Protein AF-A0A519UZE6-F1 (afdb_monomer_lite)

pLDDT: mean 93.8, std 5.24, range [63.25, 98.25]

Sequence (85 aa):
MQIYSPIHQINFQSLNPIWVKRDDLIDPYISGNKWRKLKYILKDVIAKGKTHLVTFGGAYSNHLVATAAAAARNNLKATAFVRGE

Foldseek 3Di:
DDFDWDWDWDDDPPDDIDIDGHLVVRDVLARSVLVVVVVVVLVVCVVVVHAEAEEEDEPPDSNQSNVCVVNVVSNHHYDYHYDDD

Structure (mmCIF, N/CA/C/O backbone):
data_AF-A0A519UZE6-F1
#
_entry.id   AF-A0A519UZE6-F1
#
loop_
_atom_site.group_PDB
_atom_site.id
_atom_site.type_symbol
_atom_site.label_atom_id
_atom_site.label_alt_id
_atom_site.label_comp_id
_atom_site.label_asym_id
_atom_site.label_entity_id
_atom_site.label_seq_id
_atom_site.pdbx_PDB_ins_code
_atom_site.Cartn_x
_atom_site.Cartn_y
_atom_site.Cartn_z
_atom_site.occupancy
_atom_site.B_iso_or_equiv
_atom_site.auth_seq_id
_atom_site.auth_comp_id
_atom_site.auth_asym_id
_atom_site.auth_atom_id
_atom_site.pdbx_PDB_model_num
ATOM 1 N N . MET A 1 1 ? 7.181 7.332 9.546 1.00 74.69 1 MET A N 1
ATOM 2 C CA . MET A 1 1 ? 7.192 6.347 8.445 1.00 74.69 1 MET A CA 1
ATOM 3 C C . MET A 1 1 ? 8.053 6.873 7.305 1.00 74.69 1 MET A C 1
ATOM 5 O O . MET A 1 1 ? 7.563 7.593 6.435 1.00 74.69 1 MET A O 1
ATOM 9 N N . GLN A 1 2 ? 9.354 6.596 7.367 1.00 76.50 2 GLN A N 1
ATOM 10 C CA . GLN A 1 2 ? 10.253 6.781 6.230 1.00 76.50 2 GLN A CA 1
ATOM 11 C C . GLN A 1 2 ? 10.092 5.564 5.315 1.00 76.50 2 GLN A C 1
ATOM 13 O O . GLN A 1 2 ? 9.954 4.449 5.806 1.00 76.50 2 GLN A O 1
ATOM 18 N N . ILE A 1 3 ? 10.027 5.788 4.004 1.00 85.25 3 ILE A N 1
ATOM 19 C CA . ILE A 1 3 ? 9.848 4.725 3.010 1.00 85.25 3 ILE A CA 1
ATOM 20 C C . ILE A 1 3 ? 11.034 4.794 2.066 1.00 85.25 3 ILE A C 1
ATOM 22 O O . ILE A 1 3 ? 11.159 5.756 1.299 1.00 85.25 3 ILE A O 1
ATOM 26 N N . TYR A 1 4 ? 11.889 3.785 2.144 1.00 89.44 4 TYR A N 1
ATOM 27 C CA . TYR A 1 4 ? 13.019 3.625 1.248 1.00 89.44 4 TYR A CA 1
ATOM 28 C C . TYR A 1 4 ? 12.632 2.733 0.068 1.00 89.44 4 TYR A C 1
ATOM 30 O O . TYR A 1 4 ? 11.898 1.767 0.231 1.00 89.44 4 TYR A O 1
ATOM 38 N N . SER A 1 5 ? 13.128 3.073 -1.118 1.00 93.31 5 SER A N 1
ATOM 39 C CA . SER A 1 5 ? 12.987 2.271 -2.335 1.00 93.31 5 SER A CA 1
ATOM 40 C C . SER A 1 5 ? 14.317 2.325 -3.086 1.00 93.31 5 SER A C 1
ATOM 42 O O . SER A 1 5 ? 14.779 3.447 -3.359 1.00 93.31 5 SER A O 1
ATOM 44 N N . PRO A 1 6 ? 14.916 1.185 -3.448 1.00 95.12 6 PRO A N 1
ATOM 45 C CA . PRO A 1 6 ? 16.178 1.190 -4.165 1.00 95.12 6 PRO A CA 1
ATOM 46 C C . PRO A 1 6 ? 16.000 1.741 -5.585 1.00 95.12 6 PRO A C 1
ATOM 48 O O . PRO A 1 6 ? 14.904 1.734 -6.153 1.00 95.12 6 PRO A O 1
ATOM 51 N N . ILE A 1 7 ? 17.089 2.250 -6.154 1.00 96.56 7 ILE A N 1
ATOM 52 C CA . ILE A 1 7 ? 17.175 2.589 -7.575 1.00 96.56 7 ILE A CA 1
ATOM 53 C C . ILE A 1 7 ? 18.025 1.503 -8.218 1.00 96.56 7 ILE A C 1
ATOM 55 O O . ILE A 1 7 ? 19.164 1.294 -7.810 1.00 96.56 7 ILE A O 1
ATOM 59 N N . HIS A 1 8 ? 17.462 0.795 -9.189 1.00 96.81 8 HIS A N 1
ATOM 60 C CA . HIS A 1 8 ? 18.169 -0.227 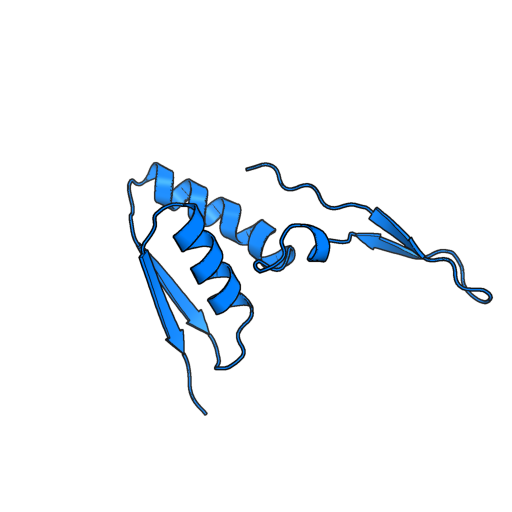-9.948 1.00 96.81 8 HIS A CA 1
ATOM 61 C C . HIS A 1 8 ? 18.489 0.298 -11.335 1.00 96.81 8 HIS A C 1
ATOM 63 O O . HIS A 1 8 ? 17.624 0.849 -12.012 1.00 96.81 8 HIS A O 1
ATOM 69 N N . GLN A 1 9 ? 19.728 0.096 -11.758 1.00 96.94 9 GLN A N 1
ATOM 70 C CA . GLN A 1 9 ? 20.126 0.299 -13.139 1.00 96.94 9 GLN A CA 1
ATOM 71 C C . GLN A 1 9 ? 19.877 -0.990 -13.917 1.00 96.94 9 GLN A C 1
ATOM 73 O O . GLN A 1 9 ? 20.250 -2.075 -13.471 1.00 96.94 9 GLN A O 1
ATOM 78 N N . ILE A 1 10 ? 19.249 -0.865 -15.078 1.00 96.12 10 ILE A N 1
ATOM 79 C CA . ILE A 1 10 ? 19.033 -1.953 -16.022 1.00 96.12 10 ILE A CA 1
ATOM 80 C C . ILE A 1 10 ? 19.843 -1.624 -17.270 1.00 96.12 10 ILE A C 1
ATOM 82 O O . ILE A 1 10 ? 19.672 -0.564 -17.875 1.00 96.12 10 ILE A O 1
ATOM 86 N N . ASN A 1 11 ? 20.745 -2.535 -17.624 1.00 95.50 11 ASN A N 1
ATOM 87 C CA . ASN A 1 11 ? 21.584 -2.416 -18.806 1.00 95.50 11 ASN A CA 1
ATOM 88 C C . ASN A 1 11 ? 20.971 -3.252 -19.930 1.00 95.50 11 ASN A C 1
ATOM 90 O O . ASN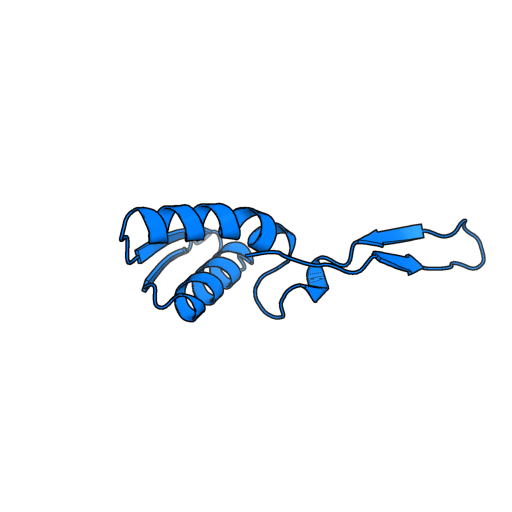 A 1 11 ? 20.699 -4.438 -19.746 1.00 95.50 11 ASN A O 1
ATOM 94 N N . PHE A 1 12 ? 20.780 -2.635 -21.090 1.00 93.31 12 PHE A N 1
ATOM 95 C CA . PHE A 1 12 ? 20.334 -3.306 -22.305 1.00 93.31 12 PHE A CA 1
ATOM 96 C C . PHE A 1 12 ? 21.464 -3.248 -23.331 1.00 93.31 12 PHE A C 1
ATOM 98 O O . PHE A 1 12 ? 22.175 -2.253 -23.401 1.00 93.31 12 PHE A O 1
ATOM 105 N N . GLN A 1 13 ? 21.639 -4.302 -24.128 1.00 91.25 13 GLN A N 1
ATOM 106 C CA . GLN A 1 13 ? 22.762 -4.385 -25.074 1.00 91.25 13 GLN A CA 1
ATOM 107 C C . GLN A 1 13 ? 22.730 -3.287 -26.148 1.00 91.25 13 GLN A C 1
ATOM 109 O O . GLN A 1 13 ? 23.778 -2.846 -26.604 1.00 91.25 13 GLN A O 1
ATOM 114 N N . SER A 1 14 ? 21.536 -2.843 -26.544 1.00 93.00 14 SER A N 1
ATOM 115 C CA . SER A 1 14 ? 21.325 -1.904 -27.651 1.00 93.00 14 SER A CA 1
ATOM 116 C C . SER A 1 14 ? 20.801 -0.531 -27.219 1.00 93.00 14 SER A C 1
ATOM 118 O O . SER A 1 14 ? 20.438 0.271 -28.076 1.00 93.00 14 SER A O 1
ATOM 120 N N . LEU A 1 15 ? 20.701 -0.257 -25.913 1.00 91.00 15 LEU A N 1
ATOM 121 C CA . LEU A 1 15 ? 20.180 1.006 -25.383 1.00 91.00 15 LEU A CA 1
ATOM 122 C C . LEU A 1 15 ? 21.090 1.537 -24.277 1.00 91.00 15 LEU A C 1
ATOM 124 O O . LEU A 1 15 ? 21.775 0.780 -23.593 1.00 91.00 15 LEU A O 1
ATOM 128 N N . ASN A 1 16 ? 21.033 2.849 -24.058 1.00 94.62 16 ASN A N 1
ATOM 129 C CA . ASN A 1 16 ? 21.650 3.459 -22.886 1.00 94.6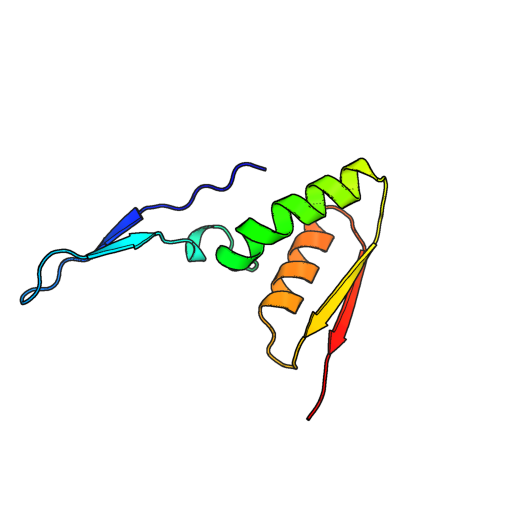2 16 ASN A CA 1
ATOM 130 C C . ASN A 1 16 ? 21.068 2.863 -21.589 1.00 94.62 16 ASN A C 1
ATOM 132 O O . ASN A 1 16 ? 19.900 2.455 -21.577 1.00 94.62 16 ASN A O 1
ATOM 136 N N . PRO A 1 17 ? 21.841 2.840 -20.487 1.00 95.44 17 PRO A N 1
ATOM 137 C CA . PRO A 1 17 ? 21.339 2.365 -19.207 1.00 95.44 17 PRO A CA 1
ATOM 138 C C . PRO A 1 17 ? 20.083 3.114 -18.761 1.00 95.44 17 PRO A C 1
ATOM 140 O O . PRO A 1 17 ? 20.005 4.339 -18.856 1.00 95.44 17 PRO A O 1
ATOM 143 N N . ILE A 1 18 ? 19.110 2.367 -18.242 1.00 96.44 18 ILE A N 1
ATOM 144 C CA . ILE A 1 18 ? 17.864 2.915 -17.702 1.00 96.44 18 ILE A CA 1
ATOM 145 C C . ILE A 1 18 ? 17.868 2.716 -16.192 1.00 96.44 18 ILE A C 1
ATOM 147 O O . ILE A 1 18 ? 18.160 1.627 -15.699 1.00 96.44 18 ILE A O 1
ATOM 151 N N . TRP A 1 19 ? 17.496 3.752 -15.446 1.00 96.69 19 TRP A N 1
ATOM 152 C CA . TRP A 1 19 ? 17.326 3.661 -13.999 1.00 96.69 19 TRP A CA 1
ATOM 153 C C . TRP A 1 19 ? 15.853 3.526 -13.635 1.00 96.69 19 TRP A C 1
ATOM 155 O O . TRP A 1 19 ? 15.001 4.277 -14.105 1.00 96.69 19 TRP A O 1
ATOM 165 N N . VAL A 1 20 ? 15.558 2.579 -12.750 1.00 95.69 20 VAL A N 1
ATOM 166 C CA . VAL A 1 20 ? 14.214 2.292 -12.255 1.00 95.69 20 VAL A CA 1
ATOM 167 C C . VAL A 1 20 ? 14.197 2.450 -10.745 1.00 95.69 20 VAL A C 1
ATOM 169 O O . VAL A 1 20 ? 14.923 1.770 -10.020 1.00 95.69 20 VAL A O 1
ATOM 172 N N . LYS A 1 21 ? 13.322 3.323 -10.247 1.00 94.38 21 LYS A N 1
ATOM 173 C CA . LYS A 1 21 ? 13.021 3.401 -8.818 1.00 94.38 21 LYS A CA 1
ATOM 174 C C . LYS A 1 21 ? 12.071 2.261 -8.449 1.00 94.38 21 LYS A C 1
ATOM 176 O O . LYS A 1 21 ? 10.908 2.267 -8.846 1.00 94.38 21 LYS A O 1
ATOM 181 N N . ARG A 1 22 ? 12.573 1.280 -7.703 1.00 94.12 22 ARG A N 1
ATOM 182 C CA . ARG A 1 22 ? 11.873 0.034 -7.364 1.00 94.12 22 ARG A CA 1
ATOM 183 C C . ARG A 1 22 ? 10.935 0.215 -6.179 1.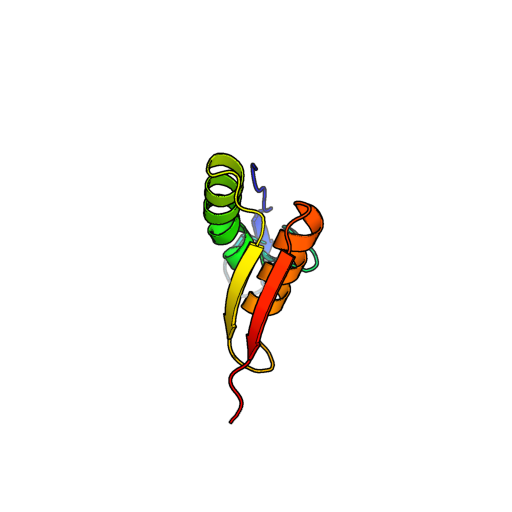00 94.12 22 ARG A C 1
ATOM 185 O O . ARG A 1 22 ? 11.146 -0.303 -5.086 1.00 94.12 22 ARG A O 1
ATOM 192 N N . ASP A 1 23 ? 9.893 1.002 -6.406 1.00 93.25 23 ASP A N 1
ATOM 193 C CA . ASP A 1 23 ? 8.826 1.228 -5.433 1.00 93.25 23 ASP A CA 1
ATOM 194 C C . ASP A 1 23 ? 8.032 -0.050 -5.123 1.00 93.25 23 ASP A C 1
ATOM 196 O O . ASP A 1 23 ? 7.437 -0.176 -4.060 1.00 93.25 23 ASP A O 1
ATOM 200 N N . ASP A 1 24 ? 8.033 -1.020 -6.027 1.00 91.38 24 ASP A N 1
ATOM 201 C CA . ASP A 1 24 ? 7.460 -2.347 -5.815 1.00 91.38 24 ASP A CA 1
ATOM 202 C C . ASP A 1 24 ? 8.151 -3.131 -4.687 1.00 91.38 24 ASP A C 1
ATOM 204 O O . ASP A 1 24 ? 7.499 -3.923 -4.021 1.00 91.38 24 ASP A O 1
ATOM 208 N N . LEU A 1 25 ? 9.430 -2.858 -4.406 1.00 92.56 25 LEU A N 1
ATOM 209 C CA . LEU A 1 25 ? 10.190 -3.520 -3.338 1.00 92.56 25 LEU A CA 1
ATOM 210 C C . LEU A 1 25 ? 10.005 -2.873 -1.959 1.00 92.56 25 LEU A C 1
ATOM 212 O O . LEU A 1 25 ? 10.613 -3.310 -0.985 1.00 92.56 25 LEU A O 1
ATOM 216 N N . ILE A 1 26 ? 9.191 -1.819 -1.866 1.00 91.94 26 ILE A N 1
ATOM 217 C CA . ILE A 1 26 ? 8.884 -1.161 -0.592 1.00 91.94 26 ILE A CA 1
ATOM 218 C C . ILE A 1 26 ? 8.130 -2.108 0.345 1.00 91.94 26 ILE A C 1
ATOM 220 O O . ILE A 1 26 ? 8.362 -2.086 1.552 1.00 91.94 26 ILE A O 1
ATOM 224 N N . ASP A 1 27 ? 7.181 -2.870 -0.199 1.00 92.12 27 ASP A N 1
ATOM 225 C CA . ASP A 1 27 ? 6.299 -3.717 0.587 1.00 92.12 27 ASP A CA 1
ATOM 226 C C . ASP A 1 27 ? 5.672 -4.835 -0.258 1.00 92.12 27 ASP A C 1
ATOM 228 O O . ASP A 1 27 ? 5.228 -4.555 -1.374 1.00 92.12 27 ASP A O 1
ATOM 232 N N . PRO A 1 28 ? 5.548 -6.069 0.271 1.00 90.94 28 PRO A N 1
ATOM 233 C CA . PRO A 1 28 ? 4.997 -7.198 -0.481 1.00 90.94 28 PRO A CA 1
ATOM 234 C C . PRO A 1 28 ? 3.504 -7.079 -0.820 1.00 90.94 28 PRO A C 1
ATOM 236 O O . PRO A 1 28 ? 3.060 -7.678 -1.795 1.00 90.94 28 PRO A O 1
ATOM 239 N N . TYR A 1 29 ? 2.717 -6.330 -0.042 1.00 91.44 29 TYR A N 1
ATOM 240 C CA . TYR A 1 29 ? 1.266 -6.202 -0.250 1.00 91.44 29 TYR A CA 1
ATOM 241 C C . TYR A 1 29 ? 0.861 -4.790 -0.651 1.00 91.44 29 TYR A C 1
ATOM 243 O O . TYR A 1 29 ? -0.143 -4.574 -1.332 1.00 91.44 29 TYR A O 1
ATOM 251 N N . ILE A 1 30 ? 1.634 -3.802 -0.212 1.00 92.25 30 ILE A N 1
ATOM 252 C CA . ILE A 1 30 ? 1.282 -2.404 -0.359 1.00 92.25 30 ILE A CA 1
ATOM 253 C C . ILE A 1 30 ? 2.180 -1.776 -1.404 1.00 92.25 30 ILE A C 1
ATOM 255 O O . ILE A 1 30 ? 3.202 -1.171 -1.098 1.00 92.25 30 ILE A O 1
ATOM 259 N N . SER A 1 31 ? 1.729 -1.885 -2.655 1.00 87.06 31 SER A N 1
ATOM 260 C CA . SER A 1 31 ? 2.319 -1.218 -3.818 1.00 87.06 31 SER A CA 1
ATOM 261 C C . SER A 1 31 ? 2.922 0.143 -3.448 1.00 87.06 31 SER A C 1
ATOM 263 O O . SER A 1 31 ? 2.235 1.001 -2.883 1.00 87.06 31 SER A O 1
ATOM 265 N N . GLY A 1 32 ? 4.191 0.371 -3.798 1.00 88.94 32 GLY A N 1
ATOM 266 C CA . GLY A 1 32 ? 4.941 1.532 -3.320 1.00 88.94 32 GLY A CA 1
ATOM 267 C C . GLY A 1 32 ? 4.284 2.884 -3.579 1.00 88.94 32 GLY A C 1
ATOM 268 O O . GLY A 1 32 ? 4.234 3.719 -2.678 1.00 88.94 32 GLY A O 1
ATOM 269 N N . ASN A 1 33 ? 3.670 3.093 -4.749 1.00 91.56 33 ASN A N 1
ATOM 270 C CA . ASN A 1 33 ? 2.907 4.319 -5.026 1.00 91.56 33 ASN A CA 1
ATOM 271 C C . ASN A 1 33 ? 1.750 4.515 -4.021 1.00 91.56 33 ASN A C 1
ATOM 273 O O . ASN A 1 33 ? 1.489 5.629 -3.569 1.00 91.56 33 ASN A O 1
ATOM 277 N N . LYS A 1 34 ? 1.066 3.434 -3.623 1.00 93.19 34 LYS A N 1
ATOM 278 C CA . LYS A 1 34 ? -0.012 3.498 -2.627 1.00 93.19 34 LYS A CA 1
ATOM 279 C C . LYS A 1 34 ? 0.572 3.724 -1.239 1.00 93.19 34 LYS A C 1
ATOM 281 O O . LYS A 1 34 ? 0.053 4.577 -0.528 1.00 93.19 34 LYS A O 1
ATOM 286 N N . TRP A 1 35 ? 1.683 3.074 -0.885 1.00 93.06 35 TRP A N 1
ATOM 287 C CA . TRP A 1 35 ? 2.366 3.308 0.394 1.00 93.06 35 TRP A CA 1
ATOM 288 C C . TRP A 1 35 ? 2.805 4.765 0.559 1.00 93.06 35 TRP A C 1
ATOM 290 O O . TRP A 1 35 ? 2.571 5.385 1.599 1.00 93.06 35 TRP A O 1
ATOM 300 N N . ARG A 1 36 ? 3.357 5.361 -0.506 1.00 93.44 36 ARG A N 1
ATOM 301 C CA . ARG A 1 36 ? 3.766 6.772 -0.532 1.00 93.44 36 ARG A CA 1
ATOM 302 C C . ARG A 1 36 ? 2.619 7.733 -0.232 1.00 93.44 36 ARG A C 1
ATOM 304 O O . ARG A 1 36 ? 2.874 8.756 0.398 1.00 93.44 36 ARG A O 1
ATOM 311 N N . LYS A 1 37 ? 1.392 7.400 -0.641 1.00 93.25 37 LYS A N 1
ATOM 312 C CA . LYS A 1 37 ? 0.182 8.194 -0.376 1.00 93.25 37 LYS A CA 1
ATOM 313 C C . LYS A 1 37 ? -0.424 7.872 0.993 1.00 93.25 37 LYS A C 1
ATOM 315 O O . LYS A 1 37 ? -0.638 8.774 1.799 1.00 93.25 37 LYS A O 1
ATOM 320 N N . LEU A 1 38 ? -0.632 6.587 1.287 1.00 94.06 38 LEU A N 1
ATOM 321 C CA . LEU A 1 38 ? -1.287 6.107 2.508 1.00 94.06 38 LEU A CA 1
ATOM 322 C C . LEU A 1 38 ? -0.555 6.527 3.782 1.00 94.06 38 LEU A C 1
ATOM 324 O O . LEU A 1 38 ? -1.216 6.809 4.774 1.00 94.06 38 LEU A O 1
ATOM 328 N N . LYS A 1 39 ? 0.779 6.654 3.767 1.00 93.88 39 LYS A N 1
ATOM 329 C CA . LYS A 1 39 ? 1.544 7.081 4.953 1.00 93.88 39 LYS A CA 1
ATOM 330 C C . LYS A 1 39 ? 1.055 8.404 5.554 1.00 93.88 39 LYS A C 1
ATOM 332 O O . LYS A 1 39 ? 1.174 8.596 6.759 1.00 93.88 39 LYS A O 1
ATOM 337 N N . TYR A 1 40 ? 0.557 9.327 4.727 1.00 95.44 40 TYR A N 1
ATOM 338 C CA . TYR A 1 40 ? 0.058 10.619 5.199 1.00 95.44 40 TYR A CA 1
ATOM 339 C C . TYR A 1 40 ? -1.317 10.463 5.847 1.00 95.44 40 TYR A C 1
ATOM 341 O O . TYR A 1 40 ? -1.533 10.986 6.934 1.00 95.44 40 TYR A O 1
ATOM 349 N N . ILE A 1 41 ? -2.193 9.661 5.234 1.00 95.44 41 ILE A N 1
ATOM 350 C CA . ILE A 1 41 ? -3.512 9.330 5.784 1.00 95.44 41 ILE A CA 1
ATOM 351 C C . ILE A 1 41 ? -3.377 8.582 7.111 1.00 95.44 41 ILE A C 1
ATOM 353 O O . ILE A 1 41 ? -4.033 8.941 8.078 1.00 95.44 41 ILE A O 1
ATOM 357 N N . LEU A 1 42 ? -2.483 7.593 7.197 1.00 95.44 42 LEU A N 1
ATOM 358 C CA . LEU A 1 42 ? -2.239 6.850 8.435 1.00 95.44 42 LEU A CA 1
ATOM 359 C C . LEU A 1 42 ? -1.760 7.767 9.561 1.00 95.44 42 LEU A C 1
ATOM 361 O O . LEU A 1 42 ? -2.262 7.675 10.676 1.00 95.44 42 LEU A O 1
ATOM 365 N N . LYS A 1 43 ? -0.819 8.674 9.270 1.00 95.50 43 LYS A N 1
ATOM 366 C CA . LYS A 1 43 ? -0.362 9.667 10.251 1.00 95.50 43 LYS A CA 1
ATOM 367 C C . LYS A 1 43 ? -1.513 10.536 10.754 1.00 95.50 43 LYS A C 1
ATOM 369 O O . LYS A 1 43 ? -1.610 10.746 11.955 1.00 95.50 43 LYS A O 1
ATOM 374 N N . ASP A 1 44 ? -2.362 11.018 9.851 1.00 96.69 44 ASP A N 1
ATOM 375 C CA . ASP A 1 44 ? -3.508 11.863 10.198 1.00 96.69 44 ASP A CA 1
ATOM 376 C C . ASP A 1 44 ? -4.550 11.107 11.038 1.00 96.69 44 ASP A C 1
ATOM 378 O O . ASP A 1 44 ? -5.011 11.603 12.062 1.00 96.69 44 ASP A O 1
ATOM 382 N N . VAL A 1 45 ? -4.865 9.869 10.655 1.00 96.19 45 VAL A N 1
ATOM 383 C CA . VAL A 1 45 ? -5.788 8.973 11.370 1.00 96.19 45 VAL A CA 1
ATOM 384 C C . VAL A 1 45 ? -5.295 8.700 12.788 1.00 96.19 45 VAL A C 1
ATOM 386 O O . VAL A 1 45 ? -6.071 8.847 13.730 1.00 96.19 45 VAL A O 1
ATOM 389 N N . ILE A 1 46 ? -4.007 8.384 12.949 1.00 93.69 46 ILE A N 1
ATOM 390 C CA . ILE A 1 46 ? -3.386 8.172 14.263 1.00 93.69 46 ILE A CA 1
ATOM 391 C C . ILE A 1 46 ? -3.427 9.463 15.087 1.00 93.69 46 ILE A C 1
ATOM 393 O O . ILE A 1 46 ? -3.862 9.438 16.234 1.00 93.69 46 ILE A O 1
ATOM 397 N N . ALA A 1 47 ? -3.033 10.599 14.501 1.00 96.62 47 ALA A N 1
ATOM 398 C CA . ALA A 1 47 ? -3.029 11.889 15.19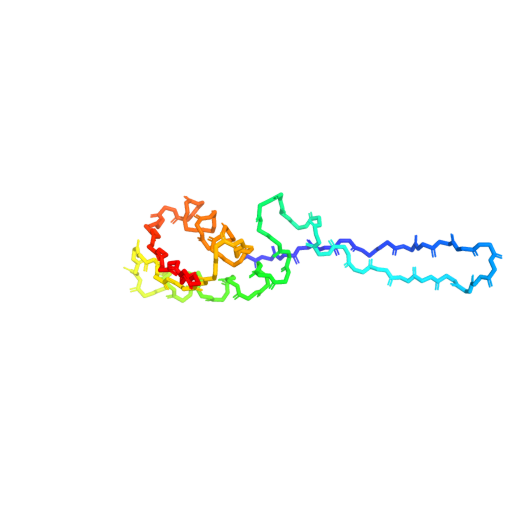3 1.00 96.62 47 ALA A CA 1
ATOM 399 C C . ALA A 1 47 ? -4.430 12.305 15.672 1.00 96.62 47 ALA A C 1
ATOM 401 O O . ALA A 1 47 ? -4.574 12.901 16.734 1.00 96.62 47 ALA A O 1
ATOM 402 N N . LYS A 1 48 ? -5.471 11.960 14.908 1.00 97.69 48 LYS A N 1
ATOM 403 C CA . LYS A 1 48 ? -6.876 12.243 15.231 1.00 97.69 48 LYS A CA 1
ATOM 404 C C . LYS A 1 48 ? -7.546 11.160 16.084 1.00 97.69 48 LYS A C 1
ATOM 406 O O . LYS A 1 48 ? -8.762 11.223 16.268 1.00 97.69 48 LYS A O 1
ATOM 411 N N . GLY A 1 49 ? -6.804 10.149 16.548 1.00 96.88 49 GLY A N 1
ATOM 412 C CA . GLY A 1 49 ? -7.346 9.043 17.345 1.00 96.88 49 GLY A CA 1
ATOM 413 C C . GLY A 1 49 ? -8.434 8.240 16.623 1.00 96.88 49 GLY A C 1
ATOM 414 O O . GLY A 1 49 ? -9.345 7.706 17.253 1.00 96.88 49 GLY A O 1
ATOM 415 N N . LYS A 1 50 ? -8.400 8.198 15.288 1.00 97.94 50 LYS A N 1
ATOM 416 C CA . LYS A 1 50 ? -9.355 7.438 14.477 1.00 97.94 50 LYS A CA 1
ATOM 417 C C . LYS A 1 50 ? -8.925 5.975 14.415 1.00 97.94 50 LYS A C 1
ATOM 419 O O . LYS A 1 50 ? -7.740 5.664 14.398 1.00 97.94 50 LYS A O 1
ATOM 424 N N . THR A 1 51 ? -9.902 5.079 14.337 1.00 97.69 51 THR A N 1
ATOM 425 C CA . THR A 1 51 ? -9.679 3.627 14.450 1.00 97.69 51 THR A CA 1
ATOM 426 C C . THR A 1 51 ? -10.103 2.844 13.211 1.00 97.69 51 THR A C 1
ATOM 428 O O . THR A 1 51 ? -9.961 1.623 13.178 1.00 97.69 51 THR A O 1
ATOM 431 N N . HIS A 1 52 ? -10.631 3.517 12.183 1.00 97.75 52 HIS A N 1
ATOM 432 C CA . HIS A 1 52 ? -11.249 2.864 11.030 1.00 97.75 52 HIS A CA 1
ATOM 433 C C . HIS A 1 52 ? -10.952 3.627 9.737 1.00 97.75 52 HIS A C 1
ATOM 435 O O . HIS A 1 52 ? -11.209 4.826 9.643 1.00 97.75 52 HIS A O 1
ATOM 441 N N . LEU A 1 53 ? -10.418 2.924 8.739 1.00 97.75 53 LEU A N 1
ATOM 442 C CA . LEU A 1 53 ? -10.291 3.398 7.365 1.00 97.75 53 LEU A CA 1
ATOM 443 C C . LEU A 1 53 ? -11.475 2.919 6.523 1.00 97.75 53 LEU A C 1
ATOM 445 O O . LEU A 1 53 ? -11.818 1.738 6.535 1.00 97.75 53 LEU A O 1
ATOM 449 N N . VAL A 1 54 ? -12.055 3.818 5.737 1.00 97.56 54 VAL A N 1
ATOM 450 C CA . VAL A 1 54 ? -13.092 3.476 4.761 1.00 97.56 54 VAL A CA 1
ATOM 451 C C . VAL A 1 54 ? -12.593 3.871 3.380 1.00 97.56 54 VAL A C 1
ATOM 453 O O . VAL A 1 54 ? -12.082 4.976 3.198 1.00 97.56 54 VAL A O 1
ATOM 456 N N . THR A 1 55 ? -12.689 2.960 2.416 1.00 97.00 55 THR A N 1
ATOM 457 C CA . THR A 1 55 ? -12.228 3.199 1.045 1.00 97.00 55 THR A CA 1
ATOM 458 C C . THR A 1 55 ? -13.134 2.523 0.012 1.00 97.00 55 THR A C 1
ATOM 460 O O . THR A 1 55 ? -14.057 1.785 0.355 1.00 97.00 55 THR A O 1
ATOM 463 N N . PHE A 1 56 ? -12.877 2.790 -1.263 1.00 96.69 56 PHE A N 1
ATOM 464 C CA . PHE A 1 56 ? -13.656 2.338 -2.404 1.00 96.69 56 PHE A CA 1
ATOM 465 C C . PHE A 1 56 ? -12.738 1.933 -3.570 1.00 96.69 56 PHE A C 1
ATOM 467 O O . PHE A 1 56 ? -11.660 2.504 -3.764 1.00 96.69 56 PHE A O 1
ATOM 474 N N . GLY A 1 57 ? -13.154 0.945 -4.363 1.00 95.62 57 GLY A N 1
ATOM 475 C CA . GLY A 1 57 ? -12.432 0.504 -5.557 1.00 95.62 57 GLY A CA 1
ATOM 476 C C . GLY A 1 57 ? -13.186 -0.560 -6.356 1.00 95.62 57 GLY A C 1
ATOM 477 O O . GLY A 1 57 ? -14.269 -0.978 -5.969 1.00 95.62 57 GLY A O 1
ATOM 478 N N . GLY A 1 58 ? -12.616 -1.000 -7.480 1.00 95.75 58 GLY A N 1
ATOM 479 C CA . GLY A 1 58 ? -13.150 -2.127 -8.260 1.00 95.75 58 GLY A CA 1
ATOM 480 C C . GLY A 1 58 ? -12.721 -3.500 -7.725 1.00 95.75 58 GLY A C 1
ATOM 481 O O . GLY A 1 58 ? -11.885 -3.582 -6.820 1.00 95.75 58 GLY A O 1
ATOM 482 N N . ALA A 1 59 ? -13.248 -4.570 -8.331 1.00 93.44 59 ALA A N 1
ATOM 483 C CA . ALA A 1 59 ? -13.032 -5.966 -7.922 1.00 93.44 59 ALA A CA 1
ATOM 484 C C . ALA A 1 59 ? -11.551 -6.382 -7.793 1.00 93.44 59 ALA A C 1
ATOM 486 O O . ALA A 1 59 ? -11.194 -7.109 -6.872 1.00 93.44 59 ALA A O 1
ATOM 487 N N . TYR A 1 60 ? -10.668 -5.860 -8.649 1.00 92.62 60 TYR A N 1
ATOM 488 C CA . TYR A 1 60 ? -9.229 -6.180 -8.663 1.00 92.62 60 TYR A CA 1
ATOM 489 C C . TYR A 1 60 ? -8.354 -5.017 -8.165 1.00 92.62 60 TYR A C 1
ATOM 491 O O . TYR A 1 60 ? -7.245 -4.773 -8.644 1.00 92.62 60 TYR A O 1
ATOM 499 N N . SER A 1 61 ? -8.874 -4.217 -7.233 1.00 94.44 61 SER A N 1
ATOM 500 C CA . SER A 1 61 ? -8.218 -2.979 -6.818 1.00 94.44 61 SER A CA 1
ATOM 501 C C . SER A 1 61 ? -7.007 -3.212 -5.909 1.00 94.44 61 SER A C 1
ATOM 503 O O . SER A 1 61 ? -7.131 -3.474 -4.711 1.00 94.44 61 SER A O 1
ATOM 505 N N . ASN A 1 62 ? -5.818 -2.926 -6.445 1.00 93.69 62 ASN A N 1
ATOM 506 C CA . ASN A 1 62 ? -4.581 -2.800 -5.665 1.00 93.69 62 ASN A CA 1
ATOM 507 C C . ASN A 1 62 ? -4.693 -1.786 -4.511 1.00 93.69 62 ASN A C 1
ATOM 509 O O . ASN A 1 62 ? -3.968 -1.880 -3.524 1.00 93.69 62 ASN A O 1
ATOM 513 N N . HIS A 1 63 ? -5.570 -0.782 -4.626 1.00 95.19 63 HIS A N 1
ATOM 514 C CA . HIS A 1 63 ? -5.771 0.194 -3.556 1.00 95.19 63 HIS A CA 1
ATOM 515 C C . HIS A 1 63 ? -6.514 -0.405 -2.357 1.00 95.19 63 HIS A C 1
ATOM 517 O O . HIS A 1 63 ? -6.172 -0.082 -1.219 1.00 95.19 63 HIS A O 1
ATOM 523 N N . LEU A 1 64 ? -7.487 -1.288 -2.599 1.00 96.25 64 LEU A N 1
ATOM 524 C CA . LEU A 1 64 ? -8.226 -1.950 -1.526 1.00 96.25 64 LEU A CA 1
ATOM 525 C C . LEU A 1 64 ? -7.304 -2.875 -0.729 1.00 96.25 64 LEU A C 1
ATOM 527 O O . LEU A 1 64 ? -7.233 -2.750 0.493 1.00 96.25 64 LEU A O 1
ATOM 531 N N . VAL A 1 65 ? -6.510 -3.696 -1.426 1.00 95.81 65 VAL A N 1
ATOM 532 C CA . VAL A 1 65 ? -5.490 -4.563 -0.806 1.00 95.81 65 VAL A CA 1
ATOM 533 C C . VAL A 1 65 ? -4.490 -3.735 0.002 1.00 95.81 65 VAL A C 1
ATOM 535 O O . VAL A 1 65 ? -4.266 -4.004 1.182 1.00 95.81 65 VAL A O 1
ATOM 538 N N . ALA A 1 66 ? -3.952 -2.666 -0.596 1.00 96.50 66 ALA A N 1
ATOM 539 C CA . ALA A 1 66 ? -3.016 -1.770 0.074 1.00 96.50 66 ALA A CA 1
ATOM 540 C C . ALA A 1 66 ? -3.599 -1.145 1.352 1.00 96.50 66 ALA A C 1
ATOM 542 O O . ALA A 1 66 ? -2.911 -1.054 2.366 1.00 96.50 66 ALA A O 1
ATOM 543 N N . THR A 1 67 ? -4.860 -0.708 1.309 1.00 97.19 67 THR A N 1
ATOM 544 C CA . THR A 1 67 ? -5.529 -0.055 2.444 1.00 97.19 67 THR A CA 1
ATOM 545 C C . THR A 1 67 ? -5.827 -1.045 3.564 1.00 97.19 67 THR A C 1
ATOM 547 O O . THR A 1 67 ? -5.592 -0.728 4.728 1.00 97.19 67 THR A O 1
ATOM 550 N N . ALA A 1 68 ? -6.280 -2.255 3.228 1.00 96.94 68 ALA A N 1
ATOM 551 C CA . ALA A 1 68 ? -6.523 -3.313 4.204 1.00 96.94 68 ALA A CA 1
ATOM 552 C C . ALA A 1 68 ? -5.228 -3.724 4.924 1.00 96.94 68 ALA A C 1
ATOM 554 O O . ALA A 1 68 ? -5.185 -3.742 6.154 1.00 96.94 68 ALA A O 1
ATOM 555 N N . ALA A 1 69 ? -4.145 -3.962 4.177 1.00 96.88 69 ALA A N 1
ATOM 556 C CA . ALA A 1 69 ? -2.845 -4.300 4.756 1.00 96.88 69 ALA A CA 1
ATOM 557 C C . ALA A 1 69 ? -2.267 -3.148 5.601 1.00 96.88 69 ALA A C 1
ATOM 559 O O . ALA A 1 69 ? -1.704 -3.378 6.673 1.00 96.88 69 ALA A O 1
ATOM 560 N N . ALA A 1 70 ? -2.444 -1.898 5.158 1.00 95.75 70 ALA A N 1
ATOM 561 C CA . ALA A 1 70 ? -2.053 -0.714 5.917 1.00 95.75 70 ALA A CA 1
ATOM 562 C C . ALA A 1 70 ? -2.795 -0.620 7.257 1.00 95.75 70 ALA A C 1
ATOM 564 O O . ALA A 1 70 ? -2.168 -0.374 8.288 1.00 95.75 70 ALA A O 1
ATOM 565 N N . ALA A 1 71 ? -4.113 -0.824 7.242 1.00 96.62 71 ALA A N 1
ATOM 566 C CA . ALA A 1 71 ? -4.950 -0.777 8.432 1.00 96.62 71 ALA A CA 1
ATOM 567 C C . ALA A 1 71 ? -4.558 -1.868 9.435 1.00 96.62 71 ALA A C 1
ATOM 569 O O . ALA A 1 71 ? -4.271 -1.554 10.590 1.00 96.62 71 ALA A O 1
ATOM 570 N N . ALA A 1 72 ? -4.443 -3.116 8.967 1.00 96.38 72 ALA A N 1
ATOM 571 C CA . ALA A 1 72 ? -4.099 -4.266 9.799 1.00 96.38 72 ALA A CA 1
ATOM 572 C C . ALA A 1 72 ? -2.789 -4.049 10.573 1.00 96.38 72 ALA A C 1
ATOM 574 O O . ALA A 1 72 ? -2.732 -4.261 11.780 1.00 96.38 72 ALA A O 1
ATOM 575 N N . ARG A 1 73 ? -1.749 -3.529 9.910 1.00 94.25 73 ARG A N 1
ATOM 576 C CA . ARG A 1 73 ? -0.441 -3.264 10.540 1.00 94.25 73 ARG A CA 1
ATOM 577 C C . ARG A 1 73 ? -0.437 -2.117 11.545 1.00 94.25 73 ARG A C 1
ATOM 579 O O . ARG A 1 73 ? 0.499 -2.010 12.327 1.00 94.25 73 ARG A O 1
ATOM 586 N N . ASN A 1 74 ? -1.437 -1.241 11.498 1.00 94.00 74 ASN A N 1
ATOM 587 C CA . ASN A 1 74 ? -1.571 -0.112 12.416 1.00 94.00 74 ASN A CA 1
ATOM 588 C C . ASN A 1 74 ? -2.692 -0.342 13.444 1.00 94.00 74 ASN A C 1
ATOM 590 O O . ASN A 1 74 ? -3.109 0.611 14.094 1.00 94.00 74 ASN A O 1
ATOM 594 N N . ASN A 1 75 ? -3.181 -1.582 13.595 1.00 95.94 75 ASN A N 1
ATOM 595 C CA . ASN A 1 75 ? -4.298 -1.936 14.480 1.00 95.94 75 ASN A CA 1
ATOM 596 C C . ASN A 1 75 ? -5.579 -1.121 14.206 1.00 95.94 75 ASN A C 1
ATOM 598 O O . ASN A 1 75 ? -6.330 -0.780 15.119 1.00 95.94 75 ASN A O 1
ATOM 602 N N . LEU A 1 76 ? -5.828 -0.799 12.935 1.00 97.56 76 LEU A N 1
ATOM 603 C CA . LEU A 1 76 ? -7.026 -0.102 12.475 1.00 97.56 76 LEU A CA 1
ATOM 604 C C . LEU A 1 76 ? -7.987 -1.090 11.809 1.00 97.56 76 LEU A C 1
ATOM 606 O O . LEU A 1 76 ? -7.571 -2.037 11.140 1.00 97.56 76 LEU A O 1
ATOM 610 N N . LYS A 1 77 ? -9.288 -0.819 11.914 1.00 98.25 77 LYS A N 1
ATOM 611 C CA . LYS A 1 77 ? -10.308 -1.473 11.088 1.00 98.25 77 LYS A CA 1
ATOM 612 C C . LYS A 1 77 ? -10.254 -0.929 9.659 1.00 98.25 77 LYS A C 1
ATOM 614 O O . LYS A 1 77 ? -9.895 0.230 9.443 1.00 98.25 77 LYS A O 1
ATOM 619 N N . ALA A 1 78 ? -10.663 -1.739 8.687 1.00 98.00 78 ALA A N 1
ATOM 620 C CA . ALA A 1 78 ? -10.838 -1.307 7.305 1.00 98.00 78 ALA A CA 1
ATOM 621 C C . ALA A 1 78 ? -12.177 -1.797 6.748 1.00 98.00 78 ALA A C 1
ATOM 623 O O . ALA A 1 78 ? -12.511 -2.970 6.887 1.00 98.00 78 ALA A O 1
ATOM 624 N N . THR A 1 79 ? -12.914 -0.906 6.087 1.00 98.25 79 THR A N 1
ATOM 625 C CA . THR A 1 79 ? -14.079 -1.255 5.265 1.00 98.25 79 THR A CA 1
ATOM 626 C C . THR A 1 79 ? -13.832 -0.790 3.841 1.00 98.25 79 THR A C 1
ATOM 628 O O . THR A 1 79 ? -13.437 0.353 3.606 1.00 98.25 79 THR A O 1
ATOM 631 N N . ALA A 1 80 ? -14.064 -1.685 2.890 1.00 97.50 80 ALA A N 1
ATOM 632 C CA . ALA A 1 80 ? -13.936 -1.408 1.473 1.00 97.50 80 ALA A CA 1
ATOM 633 C C . ALA A 1 80 ? -15.291 -1.575 0.791 1.00 97.50 80 ALA A C 1
ATOM 635 O O . ALA A 1 80 ? -15.948 -2.600 0.955 1.00 97.50 80 ALA A O 1
ATOM 636 N N . PHE A 1 81 ? -15.674 -0.588 -0.009 1.00 97.38 81 PHE A N 1
ATOM 637 C CA . PHE A 1 81 ? -16.778 -0.706 -0.948 1.00 97.38 81 PHE A CA 1
ATOM 638 C C . PHE A 1 81 ? -16.223 -1.152 -2.300 1.00 97.38 81 PHE A C 1
ATOM 640 O O . PHE A 1 81 ? -15.431 -0.437 -2.922 1.00 97.38 81 PHE A O 1
ATOM 647 N N . VAL A 1 82 ? -16.613 -2.350 -2.732 1.00 96.44 82 VAL A N 1
ATOM 648 C CA . VAL A 1 82 ? -16.215 -2.907 -4.027 1.00 96.44 82 VAL A CA 1
ATOM 649 C C . VAL A 1 82 ? -17.313 -2.604 -5.035 1.00 96.44 82 VAL A C 1
ATOM 651 O O . VAL A 1 82 ? -18.436 -3.081 -4.890 1.00 96.44 82 VAL A O 1
ATOM 654 N N . ARG A 1 83 ? -17.001 -1.803 -6.054 1.00 91.69 83 ARG A N 1
ATOM 655 C CA . ARG A 1 83 ? -17.911 -1.583 -7.180 1.00 91.69 83 ARG A CA 1
ATOM 656 C C . ARG A 1 83 ? -17.913 -2.827 -8.066 1.00 91.69 83 ARG A C 1
ATOM 658 O O . ARG A 1 83 ? -16.845 -3.219 -8.544 1.00 91.69 83 ARG A O 1
ATOM 665 N N . GLY A 1 84 ? -19.094 -3.408 -8.268 1.00 83.06 84 GLY A N 1
ATOM 666 C CA . GLY A 1 84 ? -19.332 -4.406 -9.311 1.00 83.06 84 GLY A CA 1
ATOM 667 C C . GLY A 1 84 ? -19.379 -3.782 -10.709 1.00 83.06 84 GLY A C 1
ATOM 668 O O . GLY A 1 84 ? -19.322 -2.557 -10.850 1.00 83.06 84 GLY A O 1
ATOM 669 N N . GLU A 1 85 ? -19.463 -4.636 -11.721 1.00 63.25 85 GLU A N 1
ATOM 670 C CA . GLU A 1 85 ? -19.924 -4.262 -13.065 1.00 63.25 85 GLU A CA 1
ATOM 671 C C . GLU A 1 85 ? -21.408 -4.596 -13.211 1.00 63.25 85 GLU A C 1
ATOM 673 O O . GLU A 1 85 ? -21.833 -5.613 -12.612 1.00 63.25 85 GLU A O 1
#

Secondary structure (DSSP, 8-state):
------EEEEEETTEEEEEEE-GGGG-SSS-HHHHHHHHHHHHHHHHTT--EEEEEEETT-HHHHHHHHHHHHTT-EEEEEEE--

Radius of gyration: 16.22 Å; chains: 1; bounding box: 43×19×45 Å

=== Feature glossary ===
The record interleaves many kinds of information about one protein. Here is each kind framed as the question it answers.

Q: What does the local fold look like, residue by residue?
A: The Foldseek 3Di string encodes local tertiary geometry as a 20-letter alphabet — one character per residue — derived from the relative positions of nearby Cα atoms. Unlike the amino-acid sequence, 3Di is a direct function of the 3D structure, so two proteins with the same fold have similar 3Di strings even at low sequence identity.

Q: Which residues are in helices, strands, or loops?
A: The SS8 string is DSSP's per-residue secondary-structure call. α-helix (H) means an i→i+4 H-bond ladder; β-strand (E) means the residue participates in a β-sheet; 3₁₀ (G) and π (I) are tighter and wider helices; T/S are turns/bends; '-' is loop.

Q: How big and how compact is the whole molecule?
A: Radius of gyration (Rg) is the root-mean-square distance of Cα atoms from their centroid — a single number for overall size and compactness. A globular domain of N residues has Rg ≈ 2.2·N^0.38 Å; an extended or disordered chain has a much larger Rg. The Cα contact count is the number of residue pairs whose Cα atoms are within 8 Å and are more than four positions apart in sequence — a standard proxy for tertiary packing density. The bounding box is the smallest axis-aligned box enclosing all Cα atoms.

Q: Where is each backbone atom in 3D?
A: Structure coordinates are given as an mmCIF _atom_site loop: one row per atom with element, residue name, chain id, sequence number, and x/y/z position in Å. Only the four main-chain atoms per residue are included here; side chains are omitted to keep the record compact.

Q: What is the amino-acid chain?
A: Primary structure: the covalent order of the twenty standard amino acids along the backbone. Two proteins with the same sequence will (almost always) fold to the same structure; two with 30% identity often share a fold but not the details.

Q: What if only a Cα trace is available?
A: Three-state secondary structure (P-SEA) collapses the eight DSSP classes into helix (a), strand (b), and coil (c). P-SEA assigns these from Cα geometry alone — distances and angles — without requiring backbone oxygens, so it works on any Cα trace.

Q: What family and function is it annotated with?
A: Database cross-references. InterPro integrates a dozen domain/family signature databases into unified entries with residue-range hits. GO terms attach function/process/location labels with evidence codes. CATH codes position the fold in a four-level structural taxonomy. Organism is the NCBI-taxonomy species name.

Q: How confident is the AlphaFold model at each residue?
A: pLDDT is the predicted lDDT-Cα score: AlphaFold's confidence that the local environment of each residue (all inter-atomic distances within 15 Å) is correctly placed. It is a per-residue number between 0 and 100, with higher meaning more reliable.

Q: How mobile is each atom in the crystal?
A: B-factor (Debye–Waller factor) reflects atomic displacement in the crystal lattice. It is an experimental observable (units Å²), not a prediction; low values mean the atom is pinned down, high values mean it moves or is heterogeneous across the crystal.

Q: Which residues are buried vs exposed?
A: SASA measures how much of the protein is reachable by solvent. It is computed by rolling a water-sized probe over the atomic surface and summing the exposed area (Å²). Per-residue SASA distinguishes core (buried, low SASA) from surface (exposed, high SASA) residues; total SASA is a whole-molecule size measure.

Q: What do the diagnostic plots show?
A: Plot images: a contact map (which residues are close in 3D, as an N×N binary image), a Ramachandran scatter (backbone torsion angles, revealing secondary-structure composition at a glance), and — for AlphaFold structures — a PAE heatmap (pairwise prediction confidence).

Q: What known structures does this most resemble?
A: The Foldseek neighbor list gives the closest experimentally determined structures in the PDB, ranked by structural alignment. TM-score near 1 means near-identical fold; near 0.3 means only rough topology match. This is how one finds what a novel AlphaFold prediction most resemble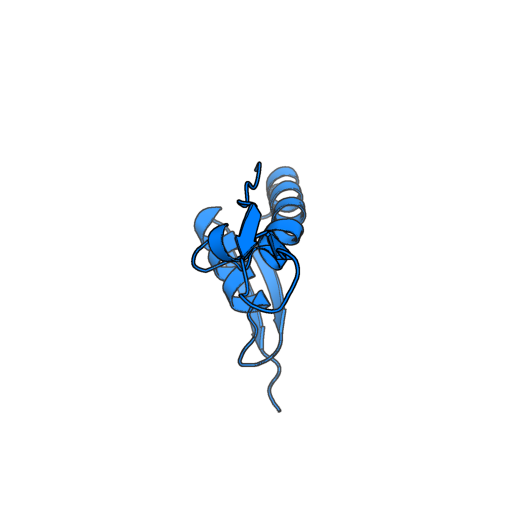s in the solved-structure universe.

Q: Are the domains correctly placed relative to each other?
A: Predicted aligned error is AlphaFold's pairwise confidence. Unlike pLDDT (per-residue), PAE is per-residue-pair and captures whether two parts of the structure are correctly placed relative to each other. Units are ångströms of expected positional error.

Q: What do the rendered images show?
A: Structure images are PyMOL renders from six orthogonal camera directions. Cartoon representation draws helices as coils and strands as arrows; sticks shows the backbone as bonds; surface shows the solvent-excluded envelope. Rainbow coloring maps sequence position to hue (blue→red, N→C); chain coloring assigns a distinct color per polypeptide.

Q: What are the backbone torsion angles?
A: φ (phi) and ψ (psi) are the two rotatable backbone dihedrals per residue: φ is the C(i-1)–N–Cα–C torsion, ψ is the N–Cα–C–N(i+1) torsion, both in degrees on (−180°, 180°]. α-helical residues cluster near (−60°, −45°); β-strand residues near (−120°, +130°). A Ramachandran plot is simply a scatter of (φ, ψ) for every residue.